Protein AF-A0A6B9THN0-F1 (afdb_monomer_lite)

Secondary structure (DSSP, 8-state):
--SHHHHHHHHHHHHHHHHHTHHHHT--HHHHHHHHHHHHHH-HHHH-SSS-HHHHHHHHHHHHHHHHHSS---GGG-HHHHHTT--HHHHHHHHHHHHHHHHTTS-----

Structure (mmCIF, N/CA/C/O backbone):
data_AF-A0A6B9THN0-F1
#
_entry.id   AF-A0A6B9THN0-F1
#
loop_
_atom_site.group_PDB
_atom_site.id
_atom_site.type_symbol
_atom_site.label_atom_id
_atom_site.label_alt_id
_atom_site.label_comp_id
_atom_site.label_asym_id
_atom_site.label_entity_id
_atom_site.label_seq_id
_atom_site.pdbx_PDB_ins_code
_atom_site.Cartn_x
_atom_site.Cartn_y
_atom_site.Cartn_z
_atom_site.occupancy
_atom_site.B_iso_or_equiv
_atom_site.auth_seq_id
_atom_site.auth_comp_id
_atom_site.auth_asym_id
_atom_site.auth_atom_id
_atom_site.pdbx_PDB_model_num
ATOM 1 N N . MET A 1 1 ? 20.918 -11.263 20.042 1.00 46.09 1 MET A N 1
ATOM 2 C CA . MET A 1 1 ? 21.379 -10.514 18.850 1.00 46.09 1 MET A CA 1
ATOM 3 C C . MET A 1 1 ? 21.000 -11.307 17.608 1.00 46.09 1 MET A C 1
ATOM 5 O O . MET A 1 1 ? 21.552 -12.384 17.460 1.00 46.09 1 MET A O 1
ATOM 9 N N . HIS A 1 2 ? 20.039 -10.826 16.807 1.00 44.97 2 HIS A N 1
ATOM 10 C CA . HIS A 1 2 ? 19.825 -11.103 15.366 1.00 44.97 2 HIS A CA 1
ATOM 11 C C . HIS A 1 2 ? 18.339 -10.962 15.011 1.00 44.97 2 HIS A C 1
ATOM 13 O O . HIS A 1 2 ? 17.549 -11.862 15.272 1.00 44.97 2 HIS A O 1
ATOM 19 N N . ASN A 1 3 ? 17.969 -9.811 14.444 1.00 43.06 3 ASN A N 1
ATOM 20 C CA . ASN A 1 3 ? 16.793 -9.637 13.571 1.00 43.06 3 ASN A CA 1
ATOM 21 C C . ASN A 1 3 ? 16.730 -8.230 12.942 1.00 43.06 3 ASN A C 1
ATOM 23 O O . ASN A 1 3 ? 15.907 -8.001 12.058 1.00 43.06 3 ASN A O 1
ATOM 27 N N . SER A 1 4 ? 17.603 -7.304 13.360 1.00 51.91 4 SER A N 1
ATOM 28 C CA . SER A 1 4 ? 17.655 -5.923 12.860 1.00 51.91 4 SER A CA 1
ATOM 29 C C . SER A 1 4 ? 17.909 -5.853 11.350 1.00 51.91 4 SER A C 1
ATOM 31 O O . SER A 1 4 ? 17.183 -5.172 10.635 1.00 51.91 4 SER A O 1
ATOM 33 N N . SER A 1 5 ? 18.836 -6.666 10.839 1.00 60.56 5 SER A N 1
ATOM 34 C CA . SER A 1 5 ? 19.270 -6.649 9.436 1.00 60.56 5 SER A CA 1
ATOM 35 C C . SER A 1 5 ? 18.168 -7.023 8.435 1.00 60.56 5 SER A C 1
ATOM 37 O O . SER A 1 5 ? 18.030 -6.380 7.397 1.00 60.56 5 SER A O 1
ATOM 39 N N . ASN A 1 6 ? 17.326 -8.013 8.749 1.00 63.09 6 ASN A N 1
ATOM 40 C CA . ASN A 1 6 ? 16.235 -8.427 7.855 1.00 63.09 6 ASN A CA 1
ATOM 41 C C . ASN A 1 6 ? 15.058 -7.438 7.851 1.00 63.09 6 ASN A C 1
ATOM 43 O O . ASN A 1 6 ? 14.390 -7.274 6.828 1.00 63.09 6 ASN A O 1
ATOM 47 N N . GLY A 1 7 ? 14.775 -6.802 8.992 1.00 69.00 7 GLY A N 1
ATOM 48 C CA . GLY A 1 7 ? 13.734 -5.779 9.103 1.00 69.00 7 GLY A CA 1
ATOM 49 C C . GLY A 1 7 ? 14.122 -4.485 8.390 1.00 69.00 7 GLY A C 1
ATOM 50 O O . GLY A 1 7 ? 13.327 -3.949 7.620 1.00 69.00 7 GLY A O 1
ATOM 51 N N . GLU A 1 8 ? 15.362 -4.036 8.590 1.00 75.00 8 GLU A N 1
ATOM 52 C CA . GLU A 1 8 ? 15.935 -2.855 7.936 1.00 75.00 8 GLU A CA 1
ATOM 53 C C . GLU A 1 8 ? 16.018 -3.031 6.417 1.00 75.00 8 GLU A C 1
ATOM 55 O O . GLU A 1 8 ? 15.635 -2.129 5.670 1.00 75.00 8 GLU A O 1
ATOM 60 N N . TRP A 1 9 ? 16.419 -4.213 5.939 1.00 79.19 9 TRP A N 1
ATOM 61 C CA . TRP A 1 9 ? 16.472 -4.499 4.505 1.00 79.19 9 TRP A CA 1
ATOM 62 C C . TRP A 1 9 ? 15.090 -4.446 3.842 1.00 79.19 9 TRP A C 1
ATOM 64 O O . TRP A 1 9 ? 14.925 -3.780 2.823 1.00 79.19 9 TRP A O 1
ATOM 74 N N . ARG A 1 10 ? 14.061 -5.057 4.450 1.00 84.12 10 ARG A N 1
ATOM 75 C CA . ARG A 1 10 ? 12.680 -4.972 3.934 1.00 84.12 10 ARG A CA 1
ATOM 76 C C . ARG A 1 10 ? 12.151 -3.542 3.949 1.00 84.12 10 ARG A C 1
ATOM 78 O O . ARG A 1 10 ? 11.534 -3.114 2.982 1.00 84.12 10 ARG A O 1
ATOM 85 N N . HIS A 1 11 ? 12.413 -2.794 5.019 1.00 87.31 11 HIS A N 1
ATOM 86 C CA . HIS A 1 11 ? 12.025 -1.387 5.103 1.00 87.31 11 HIS A CA 1
ATOM 87 C C . HIS A 1 11 ? 12.670 -0.557 3.984 1.00 87.31 11 HIS A C 1
ATOM 89 O O . HIS A 1 11 ? 11.995 0.235 3.331 1.00 87.31 11 HIS A O 1
ATOM 95 N N . THR A 1 12 ? 13.951 -0.805 3.714 1.00 89.88 12 THR A N 1
ATOM 96 C CA . THR A 1 12 ? 14.716 -0.148 2.649 1.00 89.88 12 THR A CA 1
ATOM 97 C C . THR A 1 12 ? 14.154 -0.487 1.267 1.00 89.88 12 THR A C 1
ATOM 99 O O . THR A 1 12 ? 13.959 0.404 0.445 1.00 89.88 12 THR A O 1
ATOM 102 N N . GLN A 1 13 ? 13.809 -1.754 1.022 1.00 92.69 13 GLN A N 1
ATOM 103 C CA . GLN A 1 13 ? 13.151 -2.168 -0.220 1.00 92.69 13 GLN A CA 1
ATOM 104 C C . GLN A 1 13 ? 11.787 -1.503 -0.413 1.00 92.69 13 GLN A C 1
ATOM 106 O O . GLN A 1 13 ? 11.497 -1.014 -1.503 1.00 92.69 13 GLN A O 1
ATOM 111 N N . HIS A 1 14 ? 10.965 -1.453 0.641 1.00 94.25 14 HIS A N 1
ATOM 112 C CA . HIS A 1 14 ? 9.670 -0.777 0.583 1.00 94.25 14 HIS A CA 1
ATOM 113 C C . HIS A 1 14 ? 9.853 0.708 0.251 1.00 94.25 14 HIS A C 1
ATOM 115 O O . HIS A 1 14 ? 9.130 1.236 -0.588 1.00 94.25 14 HIS A O 1
ATOM 121 N N . TYR A 1 15 ? 10.826 1.368 0.890 1.00 95.81 15 TYR A N 1
ATOM 122 C CA . TYR A 1 15 ? 11.133 2.776 0.655 1.00 95.81 15 TYR A CA 1
ATOM 123 C C . TYR A 1 15 ? 11.530 3.027 -0.803 1.00 95.81 15 TYR A C 1
ATOM 125 O O . TYR A 1 15 ? 10.899 3.843 -1.464 1.00 95.81 15 TYR A O 1
ATOM 133 N N . PHE A 1 16 ? 12.508 2.288 -1.338 1.00 96.38 16 PHE A N 1
ATOM 134 C CA . PHE A 1 16 ? 12.967 2.495 -2.716 1.00 96.38 16 PHE A CA 1
ATOM 135 C C . PHE A 1 16 ? 11.885 2.225 -3.759 1.00 96.38 16 PHE A C 1
ATOM 137 O O . PHE A 1 16 ? 11.778 2.963 -4.739 1.00 96.38 16 PHE A O 1
ATOM 144 N N . PHE A 1 17 ? 11.062 1.196 -3.544 1.00 96.81 17 PHE A N 1
ATOM 145 C CA . PHE A 1 17 ? 9.922 0.948 -4.417 1.00 96.81 17 PHE A CA 1
ATOM 146 C C . PHE A 1 17 ? 8.951 2.138 -4.414 1.00 96.81 17 PHE A C 1
ATOM 148 O O . PHE A 1 17 ? 8.592 2.626 -5.481 1.00 96.81 17 PHE A O 1
ATOM 155 N N . LEU A 1 18 ? 8.582 2.644 -3.231 1.00 96.56 18 LEU A N 1
ATOM 156 C CA . LEU A 1 18 ? 7.675 3.788 -3.086 1.00 96.56 18 LEU A CA 1
ATOM 157 C C . LEU A 1 18 ? 8.243 5.081 -3.682 1.00 96.56 18 LEU A C 1
ATOM 159 O O . LEU A 1 18 ? 7.494 5.830 -4.301 1.00 96.56 18 LEU A O 1
ATOM 163 N N . GLU A 1 19 ? 9.545 5.326 -3.539 1.00 96.12 19 GLU A N 1
ATOM 164 C CA . GLU A 1 19 ? 10.221 6.457 -4.185 1.00 96.12 19 GLU A CA 1
ATOM 165 C C . GLU A 1 19 ? 10.147 6.347 -5.712 1.00 96.12 19 GLU A C 1
ATOM 167 O O . GLU A 1 19 ? 9.849 7.334 -6.381 1.00 96.12 19 GLU A O 1
ATOM 172 N N . THR A 1 20 ? 10.341 5.144 -6.264 1.00 95.06 20 THR A N 1
ATOM 173 C CA . THR A 1 20 ? 10.307 4.904 -7.718 1.00 95.06 20 THR A CA 1
ATOM 174 C C . THR A 1 20 ? 8.934 5.215 -8.314 1.00 95.06 20 THR A C 1
ATOM 176 O O . THR A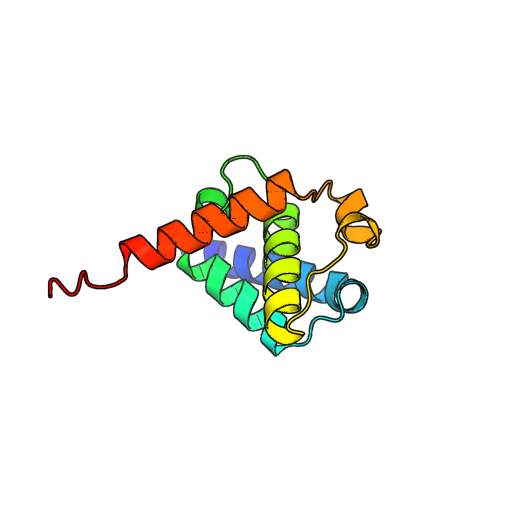 1 20 ? 8.856 5.840 -9.365 1.00 95.06 20 THR A O 1
ATOM 179 N N . ILE A 1 21 ? 7.855 4.830 -7.627 1.00 93.56 21 ILE A N 1
ATOM 180 C CA . ILE A 1 21 ? 6.472 5.050 -8.092 1.00 93.56 21 ILE A CA 1
ATOM 181 C C . ILE A 1 21 ? 5.865 6.380 -7.615 1.00 93.56 21 ILE A C 1
ATOM 183 O O . ILE A 1 21 ? 4.681 6.648 -7.841 1.00 93.56 21 ILE A O 1
ATOM 187 N N . SER A 1 22 ? 6.628 7.192 -6.877 1.00 93.44 22 SER A N 1
ATOM 188 C CA . SER A 1 22 ? 6.100 8.381 -6.197 1.00 93.44 22 SER A CA 1
ATOM 189 C C . SER A 1 22 ? 5.518 9.392 -7.183 1.00 93.44 22 SER A C 1
ATOM 191 O O . SER A 1 22 ? 4.443 9.937 -6.936 1.00 93.44 22 SER A O 1
ATOM 193 N N . ALA A 1 23 ? 6.169 9.583 -8.332 1.00 91.88 23 ALA A N 1
ATOM 194 C CA . ALA A 1 23 ? 5.700 10.471 -9.388 1.00 91.88 23 ALA A CA 1
ATOM 195 C C . ALA A 1 23 ? 4.392 9.976 -10.030 1.00 91.88 23 ALA A C 1
ATOM 197 O O . ALA A 1 23 ? 3.478 10.775 -10.234 1.00 91.88 23 ALA A O 1
ATOM 198 N N . ASP A 1 24 ? 4.260 8.667 -10.273 1.00 91.00 24 ASP A N 1
ATOM 199 C CA . ASP A 1 24 ? 3.093 8.078 -10.949 1.00 91.00 24 ASP A CA 1
ATOM 200 C C . ASP A 1 24 ? 1.795 8.253 -10.154 1.00 91.00 24 ASP A C 1
ATOM 202 O O . ASP A 1 24 ? 0.717 8.432 -10.724 1.00 91.00 24 ASP A O 1
ATOM 206 N N . LEU A 1 25 ? 1.892 8.207 -8.823 1.00 89.62 25 LEU A N 1
ATOM 207 C CA . LEU A 1 25 ? 0.757 8.362 -7.910 1.00 89.62 25 LEU A CA 1
ATOM 208 C C . LEU A 1 25 ? 0.727 9.730 -7.211 1.00 89.62 25 LEU A C 1
ATOM 210 O O . LEU A 1 25 ? -0.154 9.982 -6.383 1.00 89.62 25 LEU A O 1
ATOM 214 N N . ASN A 1 26 ? 1.651 10.631 -7.562 1.00 91.19 26 ASN A N 1
ATOM 215 C CA . ASN A 1 26 ? 1.829 11.933 -6.922 1.00 91.19 26 ASN A CA 1
ATOM 216 C C . ASN A 1 26 ? 1.899 11.808 -5.382 1.00 91.19 26 ASN A C 1
ATOM 218 O O . ASN A 1 26 ? 1.156 12.474 -4.650 1.00 91.19 26 ASN A O 1
ATOM 222 N N . LEU A 1 27 ? 2.734 10.881 -4.906 1.00 92.81 27 LEU A N 1
ATOM 223 C CA . LEU A 1 27 ? 3.001 10.643 -3.490 1.00 92.81 27 LEU A CA 1
ATOM 224 C C . LEU A 1 27 ? 4.040 11.640 -2.996 1.00 92.81 27 LEU A C 1
ATOM 226 O O . LEU A 1 27 ? 5.100 11.800 -3.599 1.00 92.81 27 LEU A O 1
ATOM 230 N N . ASN A 1 28 ? 3.761 12.272 -1.863 1.00 93.75 28 ASN A N 1
ATOM 231 C CA . ASN A 1 28 ? 4.762 13.067 -1.162 1.00 93.75 28 ASN A CA 1
ATOM 232 C C . ASN A 1 28 ? 5.483 12.225 -0.090 1.00 93.75 28 ASN A C 1
ATOM 234 O O . ASN A 1 28 ? 5.100 11.097 0.232 1.00 93.75 28 ASN A O 1
ATOM 238 N N . ARG A 1 29 ? 6.524 12.799 0.522 1.00 93.56 29 ARG A N 1
ATOM 239 C CA . ARG A 1 29 ? 7.309 12.134 1.574 1.00 93.56 29 ARG A CA 1
ATOM 240 C C . ARG A 1 29 ? 6.457 11.677 2.765 1.00 93.56 29 ARG A C 1
ATOM 242 O O . ARG A 1 29 ? 6.730 10.626 3.343 1.00 93.56 29 ARG A O 1
ATOM 249 N N . THR A 1 30 ? 5.437 12.449 3.138 1.00 94.38 30 THR A N 1
ATOM 250 C CA . THR A 1 30 ? 4.519 12.100 4.229 1.00 94.38 30 THR A CA 1
ATOM 251 C C . THR A 1 30 ? 3.682 10.875 3.868 1.00 94.38 30 THR A C 1
ATOM 253 O O . THR A 1 30 ? 3.536 9.983 4.702 1.00 94.38 30 THR A O 1
ATOM 256 N N . ASP A 1 31 ? 3.199 10.776 2.630 1.00 94.94 31 ASP A N 1
ATOM 257 C CA . ASP A 1 31 ? 2.458 9.608 2.147 1.00 94.94 31 ASP A CA 1
ATOM 258 C C . ASP A 1 31 ? 3.326 8.344 2.228 1.00 94.94 31 ASP A C 1
ATOM 260 O O . ASP A 1 31 ? 2.914 7.336 2.805 1.00 94.94 31 ASP A O 1
ATOM 264 N N . ILE A 1 32 ? 4.572 8.426 1.751 1.00 95.94 32 ILE A N 1
ATOM 265 C CA . ILE A 1 32 ? 5.543 7.323 1.801 1.00 95.94 32 ILE A CA 1
ATOM 266 C C . ILE A 1 32 ? 5.796 6.884 3.248 1.00 95.94 32 ILE A C 1
ATOM 268 O O . ILE A 1 32 ? 5.713 5.696 3.567 1.00 95.94 32 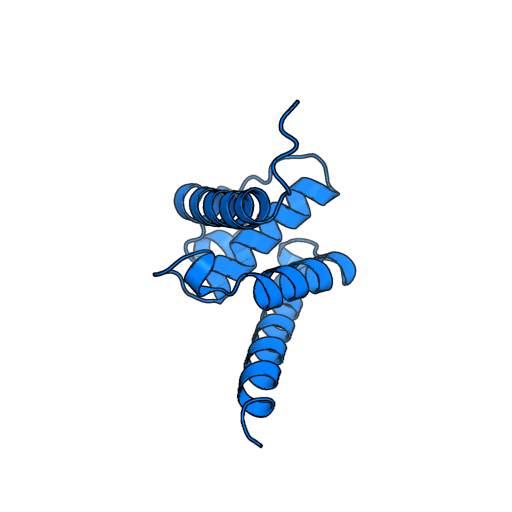ILE A O 1
ATOM 272 N N . GLN A 1 33 ? 6.034 7.832 4.157 1.00 95.62 33 GLN A N 1
ATOM 273 C CA . GLN A 1 33 ? 6.228 7.536 5.579 1.00 95.62 33 GLN A CA 1
ATOM 274 C C . GLN A 1 33 ? 5.007 6.855 6.208 1.00 95.62 33 GLN A C 1
ATOM 276 O O . GLN A 1 33 ? 5.169 5.915 6.991 1.00 95.62 33 GLN A O 1
ATOM 281 N N . ARG A 1 34 ? 3.786 7.275 5.851 1.00 95.69 34 ARG A N 1
ATOM 282 C CA . ARG A 1 34 ? 2.548 6.636 6.327 1.00 95.69 34 ARG A CA 1
ATOM 283 C C . ARG A 1 34 ? 2.442 5.191 5.841 1.00 95.69 34 ARG A C 1
ATOM 285 O O . ARG A 1 34 ? 2.141 4.308 6.645 1.00 95.69 34 ARG A O 1
ATOM 292 N N . ILE A 1 35 ? 2.747 4.921 4.571 1.00 97.00 35 ILE A N 1
ATOM 293 C CA . ILE A 1 35 ? 2.737 3.556 4.016 1.00 97.00 35 ILE A CA 1
ATOM 294 C C . ILE A 1 35 ? 3.770 2.676 4.735 1.00 97.00 35 ILE A C 1
ATOM 296 O O . ILE A 1 35 ? 3.464 1.553 5.151 1.00 97.00 35 ILE A O 1
ATOM 300 N N . LEU A 1 36 ? 4.983 3.187 4.949 1.00 95.88 36 LEU A N 1
ATOM 301 C CA . LEU A 1 36 ? 6.034 2.465 5.668 1.00 95.88 36 LEU A CA 1
ATOM 302 C C . LEU A 1 36 ? 5.637 2.161 7.113 1.00 95.88 36 LEU A C 1
ATOM 304 O O . LEU A 1 36 ? 5.808 1.031 7.571 1.00 95.88 36 LEU A O 1
ATOM 308 N N . TYR A 1 37 ? 5.031 3.125 7.805 1.00 94.62 37 TYR A N 1
ATOM 309 C CA . TYR A 1 37 ? 4.513 2.923 9.153 1.00 94.62 37 TYR A CA 1
ATOM 310 C C . TYR A 1 37 ? 3.442 1.820 9.200 1.00 94.62 37 TYR A C 1
ATOM 312 O O . TYR A 1 37 ? 3.501 0.930 10.054 1.00 94.62 37 TYR A O 1
ATOM 320 N N . ILE A 1 38 ? 2.487 1.831 8.260 1.00 95.00 38 ILE A N 1
ATOM 321 C CA . ILE A 1 38 ? 1.449 0.793 8.157 1.00 95.00 38 ILE A CA 1
ATOM 322 C C . ILE A 1 38 ? 2.092 -0.579 7.943 1.00 95.00 38 ILE A C 1
ATOM 324 O O . ILE A 1 38 ? 1.789 -1.525 8.671 1.00 95.00 38 ILE A O 1
ATOM 328 N N . THR A 1 39 ? 3.007 -0.703 6.981 1.00 94.44 39 THR A N 1
ATOM 329 C CA . THR A 1 39 ? 3.634 -1.998 6.673 1.00 94.44 39 THR A CA 1
ATOM 330 C C . THR A 1 39 ? 4.532 -2.509 7.795 1.00 94.44 39 THR A C 1
ATOM 332 O O . THR A 1 39 ? 4.580 -3.719 8.010 1.00 94.44 39 THR A O 1
ATOM 335 N N . GLN A 1 40 ? 5.169 -1.621 8.562 1.00 92.25 40 GLN A N 1
ATOM 336 C CA . GLN A 1 40 ? 5.945 -1.983 9.749 1.00 92.25 40 GLN A CA 1
ATOM 337 C C . GLN A 1 40 ? 5.058 -2.510 10.888 1.00 92.25 40 GLN A C 1
ATOM 339 O O . GLN A 1 40 ? 5.445 -3.443 11.589 1.00 92.25 40 GLN A O 1
ATOM 344 N N . ARG A 1 41 ? 3.871 -1.924 11.087 1.00 91.44 41 ARG A N 1
ATOM 345 C CA . ARG A 1 41 ? 2.943 -2.304 12.167 1.00 91.44 41 ARG A CA 1
ATOM 346 C C . ARG A 1 41 ? 2.106 -3.535 11.830 1.00 91.44 41 ARG A C 1
ATOM 348 O O . ARG A 1 41 ? 1.928 -4.405 12.678 1.00 91.44 41 ARG A O 1
ATOM 355 N N . VAL A 1 42 ? 1.569 -3.587 10.614 1.00 93.12 42 VAL A N 1
ATOM 356 C CA . VAL A 1 42 ? 0.625 -4.627 10.184 1.00 93.12 42 VAL A CA 1
ATOM 357 C C . VAL A 1 42 ? 1.351 -5.821 9.581 1.00 93.12 42 VAL A C 1
ATOM 359 O O . VAL A 1 42 ? 1.023 -6.960 9.900 1.00 93.12 42 VAL A O 1
ATOM 362 N N . GLY A 1 43 ? 2.355 -5.560 8.744 1.00 91.94 43 GLY A N 1
ATOM 363 C CA . GLY A 1 43 ? 3.020 -6.558 7.917 1.00 91.94 43 GLY A CA 1
ATOM 364 C C . GLY A 1 43 ? 2.285 -6.833 6.599 1.00 91.94 43 GLY A C 1
ATOM 365 O O . GLY A 1 43 ? 1.058 -6.913 6.527 1.00 91.94 43 GLY A O 1
ATOM 366 N N . ILE A 1 44 ? 3.059 -7.009 5.523 1.00 93.75 44 ILE A N 1
ATOM 367 C CA . ILE A 1 44 ? 2.548 -7.228 4.156 1.00 93.75 44 ILE A CA 1
ATOM 368 C C . ILE A 1 44 ? 1.637 -8.462 4.077 1.00 93.75 44 ILE A C 1
ATOM 370 O O . ILE A 1 44 ? 0.584 -8.429 3.443 1.00 93.75 44 ILE A O 1
ATOM 374 N N . LYS A 1 45 ? 2.013 -9.564 4.737 1.00 93.81 45 LYS A N 1
ATOM 375 C CA . LYS A 1 45 ? 1.271 -10.834 4.654 1.00 93.81 45 LYS A CA 1
ATOM 376 C C . LYS A 1 45 ? -0.044 -10.817 5.430 1.00 93.81 45 LYS A C 1
ATOM 378 O O . LYS A 1 45 ? -0.959 -11.550 5.062 1.00 93.81 45 LYS A O 1
ATOM 383 N N . GLN A 1 46 ? -0.149 -9.970 6.448 1.00 93.75 46 GLN A N 1
ATOM 384 C CA . GLN A 1 46 ? -1.381 -9.703 7.179 1.00 93.75 46 GLN A CA 1
ATOM 385 C C . GLN A 1 46 ? -2.342 -8.851 6.341 1.00 93.75 46 GLN A C 1
ATOM 387 O O . GLN A 1 46 ? -3.548 -9.077 6.381 1.00 93.75 46 GLN A O 1
ATOM 392 N N . LEU A 1 47 ? -1.814 -7.922 5.535 1.00 95.94 47 LEU A N 1
ATOM 393 C CA . LEU A 1 47 ? -2.611 -7.132 4.595 1.00 95.94 47 LEU A CA 1
ATOM 394 C C . LEU A 1 47 ? -3.112 -7.975 3.422 1.00 95.94 47 LEU A C 1
ATOM 396 O O . LEU A 1 47 ? -4.284 -7.887 3.060 1.00 95.94 47 LEU A O 1
ATOM 400 N N . HIS A 1 48 ? -2.264 -8.835 2.853 1.00 97.19 48 HIS A N 1
ATOM 401 C CA . HIS A 1 48 ? -2.685 -9.782 1.825 1.00 97.19 48 HIS A CA 1
ATOM 402 C C . HIS A 1 48 ? -1.752 -11.000 1.738 1.00 97.19 48 HIS A C 1
ATOM 404 O O . HIS A 1 48 ? -0.591 -10.909 1.342 1.00 97.19 48 HIS A O 1
ATOM 410 N N . LYS A 1 49 ? -2.281 -12.194 2.039 1.00 93.88 49 LYS A N 1
ATOM 411 C CA . LYS A 1 49 ? -1.483 -13.432 2.156 1.00 93.88 49 LYS A CA 1
ATOM 412 C C . LYS A 1 49 ? -0.721 -13.803 0.875 1.00 93.88 49 LYS A C 1
ATOM 414 O O . LYS A 1 49 ? 0.413 -14.278 0.942 1.00 93.88 49 LYS A O 1
ATOM 419 N N . ARG A 1 50 ? -1.349 -13.606 -0.290 1.00 95.56 50 ARG A N 1
ATOM 420 C CA . ARG A 1 50 ? -0.847 -14.076 -1.597 1.00 95.56 50 ARG A CA 1
ATOM 421 C C . ARG A 1 50 ? -0.282 -12.982 -2.503 1.00 95.56 50 ARG A C 1
ATOM 423 O O . ARG A 1 50 ? 0.290 -13.323 -3.525 1.00 95.56 50 ARG A O 1
ATOM 430 N N . ALA A 1 51 ? -0.461 -11.710 -2.156 1.00 95.69 51 ALA A N 1
ATOM 431 C CA . ALA A 1 51 ? -0.004 -10.630 -3.027 1.00 95.69 51 ALA A CA 1
ATOM 432 C C . ALA A 1 51 ? 1.504 -10.443 -2.859 1.00 95.69 51 ALA A C 1
ATOM 434 O O . ALA A 1 51 ? 2.075 -10.811 -1.815 1.00 95.69 51 ALA A O 1
ATOM 435 N N . SER A 1 52 ? 2.126 -9.884 -3.893 1.00 96.25 52 SER A N 1
ATOM 436 C CA . SER A 1 52 ? 3.495 -9.400 -3.797 1.00 96.25 52 SER A CA 1
ATOM 437 C C . SER A 1 52 ? 3.561 -8.179 -2.873 1.00 96.25 52 SER A C 1
ATOM 439 O O . SER A 1 52 ? 2.542 -7.585 -2.508 1.00 96.25 52 SER A O 1
ATOM 441 N N . MET A 1 53 ? 4.771 -7.824 -2.458 1.00 96.06 53 MET A N 1
ATOM 442 C CA . MET A 1 53 ? 5.006 -6.617 -1.668 1.00 96.06 53 MET A CA 1
ATOM 443 C C . MET A 1 53 ? 4.566 -5.374 -2.450 1.00 96.06 53 MET A C 1
ATOM 445 O O . MET A 1 53 ? 3.817 -4.562 -1.918 1.00 96.06 53 MET A O 1
ATOM 449 N N . GLU A 1 54 ? 4.974 -5.267 -3.711 1.00 97.19 54 GLU A N 1
ATOM 450 C CA . GLU A 1 54 ? 4.691 -4.161 -4.628 1.00 97.19 54 GLU A CA 1
ATOM 451 C C . GLU A 1 54 ? 3.187 -3.937 -4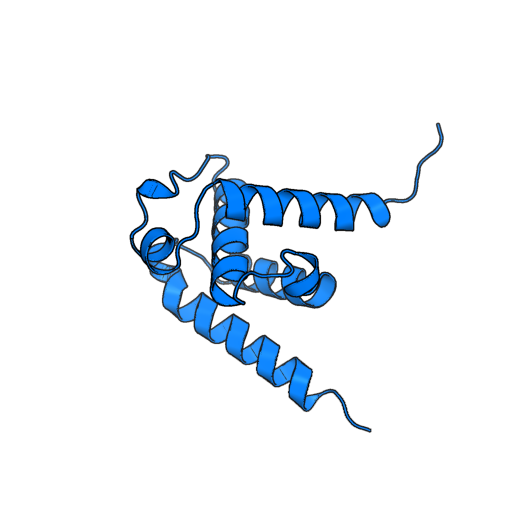.780 1.00 97.19 54 GLU A C 1
ATOM 453 O O . GLU A 1 54 ? 2.705 -2.817 -4.639 1.00 97.19 54 GLU A O 1
ATOM 458 N N . GLN A 1 55 ? 2.420 -5.015 -4.958 1.00 97.88 55 GLN A N 1
ATOM 459 C CA . GLN A 1 55 ? 0.961 -4.954 -5.046 1.00 97.88 55 GLN A CA 1
ATOM 460 C C . GLN A 1 55 ? 0.315 -4.390 -3.778 1.00 97.88 55 GLN A C 1
ATOM 462 O O . GLN A 1 55 ? -0.621 -3.595 -3.853 1.00 97.88 55 GLN A O 1
ATOM 467 N N . VAL A 1 56 ? 0.800 -4.803 -2.603 1.00 97.88 56 VAL A N 1
ATOM 468 C CA . VAL A 1 56 ? 0.296 -4.293 -1.321 1.00 97.88 56 VAL A CA 1
ATOM 469 C C . VAL A 1 56 ? 0.704 -2.834 -1.122 1.00 97.88 56 VAL A C 1
ATOM 471 O O . VAL A 1 56 ? -0.124 -2.039 -0.686 1.00 97.88 56 VAL A O 1
ATOM 474 N N . LEU A 1 57 ? 1.940 -2.466 -1.467 1.00 98.00 57 LEU A N 1
ATOM 475 C CA . LEU A 1 57 ? 2.427 -1.089 -1.383 1.00 98.00 57 LEU A CA 1
ATOM 476 C C . LEU A 1 57 ? 1.641 -0.155 -2.310 1.00 98.00 57 LEU A C 1
ATOM 478 O O . LEU A 1 57 ? 1.215 0.904 -1.862 1.00 98.00 57 LEU A O 1
ATOM 482 N N . LEU A 1 58 ? 1.367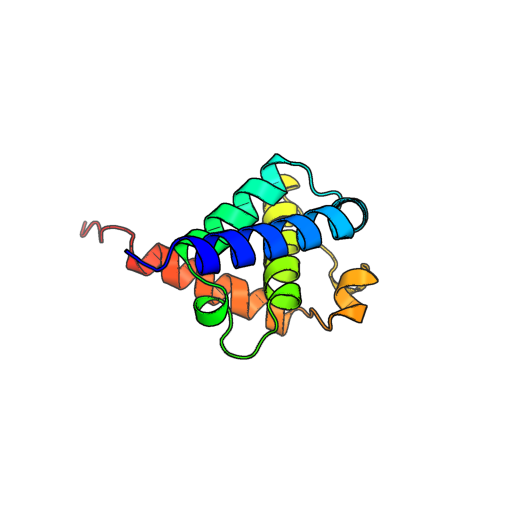 -0.568 -3.548 1.00 97.81 58 LEU A N 1
ATOM 483 C CA . LEU A 1 58 ? 0.532 0.180 -4.492 1.00 97.81 58 LEU A CA 1
ATOM 484 C C . LEU A 1 58 ? -0.912 0.317 -3.998 1.00 97.81 58 LEU A C 1
ATOM 486 O O . LEU A 1 58 ? -1.477 1.403 -4.060 1.00 97.81 58 LEU A O 1
ATOM 490 N N . ALA A 1 59 ? -1.506 -0.745 -3.447 1.00 97.56 59 ALA A N 1
ATOM 491 C CA . ALA A 1 59 ? -2.847 -0.663 -2.866 1.00 97.56 59 ALA A CA 1
ATOM 492 C C . ALA A 1 59 ? -2.909 0.303 -1.668 1.00 97.56 59 ALA A C 1
ATOM 494 O O . ALA A 1 59 ? -3.873 1.056 -1.533 1.00 97.56 59 ALA A O 1
ATOM 495 N N . LEU A 1 60 ? -1.880 0.313 -0.814 1.00 97.62 60 LEU A N 1
ATOM 496 C CA . LEU A 1 60 ? -1.766 1.287 0.273 1.00 97.62 60 LEU A CA 1
ATOM 497 C C . LEU A 1 60 ? -1.530 2.708 -0.251 1.00 97.62 60 LEU A C 1
ATOM 499 O O . LEU A 1 60 ? -2.085 3.647 0.309 1.00 97.62 60 LEU A O 1
ATOM 503 N N . ALA A 1 61 ? -0.747 2.875 -1.318 1.00 96.75 61 ALA A N 1
ATOM 504 C CA . ALA A 1 61 ? -0.517 4.170 -1.948 1.00 96.75 61 ALA A CA 1
ATOM 505 C C . ALA A 1 61 ? -1.812 4.766 -2.512 1.00 96.75 61 ALA A C 1
ATOM 507 O O . ALA A 1 61 ? -2.088 5.940 -2.275 1.00 96.75 61 ALA A O 1
ATOM 508 N N . VAL A 1 62 ? -2.640 3.944 -3.168 1.00 95.75 62 VAL A N 1
ATOM 509 C CA . VAL A 1 62 ? -3.989 4.339 -3.599 1.00 95.75 62 VAL A CA 1
ATOM 510 C C . VAL A 1 62 ? -4.806 4.806 -2.398 1.00 95.75 62 VAL A C 1
ATOM 512 O O . VAL A 1 62 ? -5.285 5.932 -2.401 1.00 95.75 62 VAL A O 1
ATOM 515 N N . PHE A 1 63 ? -4.892 4.001 -1.336 1.00 95.69 63 PHE A N 1
ATOM 516 C CA . PHE A 1 63 ? -5.655 4.362 -0.136 1.00 95.69 63 PHE A CA 1
ATOM 517 C C . PHE A 1 63 ? -5.209 5.697 0.477 1.00 95.69 63 PHE A C 1
ATOM 519 O O . PHE A 1 63 ? -6.030 6.579 0.712 1.00 95.69 63 PHE A O 1
ATOM 526 N N . ILE A 1 64 ? -3.905 5.872 0.702 1.00 94.81 64 ILE A N 1
ATOM 527 C CA . ILE A 1 64 ? -3.352 7.093 1.303 1.00 94.81 64 ILE A CA 1
ATOM 528 C C . ILE A 1 64 ? -3.623 8.314 0.425 1.00 94.81 64 ILE A C 1
ATOM 530 O O . ILE A 1 64 ? -3.885 9.402 0.942 1.00 94.81 64 ILE A O 1
ATOM 534 N N . LYS A 1 65 ? -3.590 8.140 -0.897 1.00 91.88 65 LYS A N 1
ATOM 535 C CA . LYS A 1 65 ? -3.871 9.215 -1.839 1.00 91.88 65 LYS A CA 1
ATOM 536 C C . LYS A 1 65 ? -5.362 9.556 -1.908 1.00 91.88 65 LYS A C 1
ATOM 538 O O . LYS A 1 65 ? -5.698 10.736 -1.997 1.00 91.88 65 LYS A O 1
ATOM 543 N N . GLU A 1 66 ? -6.255 8.574 -1.801 1.00 93.12 66 GLU A N 1
ATOM 544 C CA . GLU A 1 66 ? -7.694 8.825 -1.637 1.00 93.12 66 GLU A CA 1
ATOM 545 C C . GLU A 1 66 ? -7.975 9.584 -0.334 1.00 93.12 66 GLU A C 1
ATOM 547 O O . GLU A 1 66 ? -8.728 10.555 -0.341 1.00 93.12 66 GLU A O 1
ATOM 552 N N . GLU A 1 67 ? -7.317 9.214 0.770 1.00 90.44 67 GLU A N 1
ATOM 553 C CA . GLU A 1 67 ? -7.444 9.934 2.043 1.00 90.44 67 GLU A CA 1
ATOM 554 C C . GLU A 1 67 ? -6.921 11.373 1.966 1.00 90.44 67 GLU A C 1
ATOM 556 O O . GLU A 1 67 ? -7.547 12.277 2.517 1.00 90.44 67 GLU A O 1
ATOM 561 N N . SER A 1 68 ? -5.780 11.608 1.308 1.00 84.81 68 SER A N 1
ATOM 562 C CA . SER A 1 68 ? -5.180 12.948 1.242 1.00 84.81 68 SER A CA 1
ATOM 563 C C . SER A 1 68 ? -5.896 13.886 0.272 1.00 84.81 68 SER A C 1
ATOM 565 O O . SER A 1 68 ? -5.871 15.099 0.471 1.00 84.81 68 SER A O 1
ATOM 567 N N . THR A 1 69 ? -6.547 13.346 -0.761 1.00 87.00 69 THR A N 1
ATOM 568 C CA . THR A 1 69 ? -7.298 14.136 -1.751 1.00 87.00 69 THR A CA 1
ATOM 569 C C . THR A 1 69 ? -8.796 14.209 -1.466 1.00 87.00 69 THR A C 1
ATOM 571 O O . THR A 1 69 ? -9.472 15.061 -2.034 1.00 87.00 69 THR A O 1
ATOM 574 N N . GLY A 1 70 ? -9.329 13.329 -0.612 1.00 87.75 70 GLY A N 1
ATOM 575 C CA . GLY A 1 70 ? -10.765 13.214 -0.347 1.00 87.75 70 GLY A CA 1
ATOM 576 C C . GLY A 1 70 ? -11.572 12.647 -1.521 1.00 87.75 70 GLY A C 1
ATOM 577 O O . GLY A 1 70 ? -12.803 12.675 -1.489 1.00 87.75 70 GLY A O 1
ATOM 578 N N . HIS A 1 71 ? -10.903 12.139 -2.560 1.00 86.69 71 HIS A N 1
ATOM 579 C CA . HIS A 1 71 ? -11.535 11.669 -3.787 1.00 86.69 71 HIS A CA 1
ATOM 580 C C . HIS A 1 71 ? -11.091 10.246 -4.142 1.00 86.69 71 HIS A C 1
ATOM 582 O O . HIS A 1 71 ? -9.900 9.946 -4.061 1.00 86.69 71 HIS A O 1
ATOM 588 N N . PRO A 1 72 ? -12.018 9.377 -4.591 1.00 87.19 72 PRO A N 1
ATOM 589 C CA . PRO A 1 72 ? -11.662 8.055 -5.083 1.00 87.19 72 PRO A CA 1
ATOM 590 C C . PRO A 1 72 ? -10.731 8.131 -6.292 1.00 87.19 72 PRO A C 1
ATOM 592 O O . PRO A 1 72 ? -10.966 8.886 -7.242 1.00 87.19 72 PRO A O 1
ATOM 595 N N . LEU A 1 73 ? -9.706 7.290 -6.284 1.00 88.75 73 LEU A N 1
ATOM 596 C CA . LEU A 1 73 ? -8.788 7.124 -7.392 1.00 88.75 73 LEU A CA 1
ATOM 597 C C . LEU A 1 7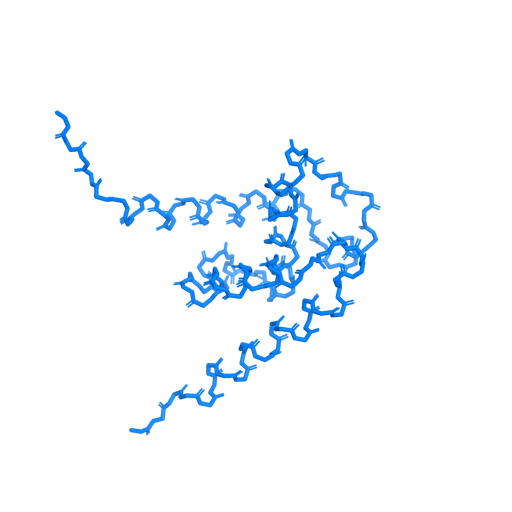3 ? -9.385 6.150 -8.400 1.00 88.75 73 LEU A C 1
ATOM 599 O O . LEU A 1 73 ? -9.861 5.058 -8.079 1.00 88.75 73 LEU A O 1
ATOM 603 N N . GLN A 1 74 ? -9.332 6.536 -9.669 1.00 88.94 74 GLN A N 1
ATOM 604 C CA . GLN A 1 74 ? -9.736 5.653 -10.754 1.00 88.94 74 GLN A CA 1
ATOM 605 C C . GLN A 1 74 ? -8.580 4.710 -11.070 1.00 88.94 74 GLN A C 1
ATOM 607 O O . GLN A 1 74 ? -7.745 5.024 -11.915 1.00 88.94 74 GLN A O 1
ATOM 612 N N . ILE A 1 75 ? -8.524 3.572 -10.372 1.00 88.69 75 ILE A N 1
ATOM 613 C CA . ILE A 1 75 ? -7.429 2.587 -10.448 1.00 88.69 75 ILE A CA 1
ATOM 614 C C . ILE A 1 75 ? -7.100 2.225 -11.905 1.00 88.69 75 ILE A C 1
ATOM 616 O O . ILE A 1 75 ? -5.935 2.203 -12.299 1.00 88.69 75 ILE A O 1
ATOM 620 N N . ASP A 1 76 ? -8.126 2.056 -12.740 1.00 86.62 76 ASP A N 1
ATOM 621 C CA . ASP A 1 76 ? -7.983 1.685 -14.151 1.00 86.62 76 ASP A CA 1
ATOM 622 C C . ASP A 1 76 ? -7.343 2.773 -15.036 1.00 86.62 76 ASP A C 1
ATOM 624 O O . ASP A 1 76 ? -7.048 2.519 -16.207 1.00 86.62 76 ASP A O 1
ATOM 628 N N . ARG A 1 77 ? -7.123 3.989 -14.522 1.00 88.06 77 ARG A N 1
ATOM 629 C CA . ARG A 1 77 ? -6.444 5.073 -15.251 1.00 88.06 77 ARG A CA 1
ATOM 630 C C . ARG A 1 77 ? -4.935 5.115 -15.028 1.00 88.06 77 ARG A C 1
ATOM 632 O O . ARG A 1 77 ? -4.253 5.807 -15.775 1.00 88.06 77 ARG A O 1
ATOM 639 N N . TYR A 1 78 ? -4.410 4.370 -14.058 1.00 91.56 78 TYR A N 1
ATOM 640 C CA . TYR A 1 78 ? -2.986 4.382 -13.731 1.00 91.56 78 TYR A CA 1
ATOM 641 C C . TYR A 1 78 ? -2.279 3.182 -14.357 1.00 91.56 78 TYR A C 1
ATOM 643 O O . TYR A 1 78 ? -2.548 2.033 -14.001 1.00 91.56 78 TYR A O 1
ATOM 651 N N . THR A 1 79 ? -1.345 3.449 -15.271 1.00 92.62 79 THR A N 1
ATOM 652 C CA . THR A 1 79 ? -0.545 2.416 -15.949 1.00 92.62 79 THR A CA 1
ATOM 653 C C . THR A 1 79 ? 0.205 1.546 -14.944 1.00 92.62 79 THR A C 1
ATOM 655 O O . THR A 1 79 ? 0.095 0.323 -15.006 1.00 92.62 79 THR A O 1
ATOM 658 N N . ILE A 1 80 ? 0.835 2.164 -13.939 1.00 93.50 80 ILE A N 1
ATOM 659 C CA . ILE A 1 80 ? 1.572 1.451 -12.888 1.00 93.50 80 ILE A CA 1
ATOM 660 C C . ILE A 1 80 ? 0.683 0.461 -12.114 1.00 93.50 80 ILE A C 1
ATOM 662 O O . ILE A 1 80 ? 1.112 -0.633 -11.761 1.00 93.50 80 ILE A O 1
ATOM 666 N N . LEU A 1 81 ? -0.599 0.775 -11.895 1.00 94.94 81 LEU A N 1
ATOM 667 C CA . LEU A 1 81 ? -1.514 -0.142 -11.206 1.00 94.94 81 LEU A CA 1
ATOM 668 C C . LEU A 1 81 ? -1.868 -1.345 -12.088 1.00 94.94 81 LEU A C 1
ATOM 670 O O . LEU A 1 81 ? -1.958 -2.466 -11.587 1.00 94.94 81 LEU A O 1
ATOM 674 N N . LYS A 1 82 ? -2.003 -1.143 -13.404 1.00 93.94 82 LYS A N 1
ATOM 675 C CA . LYS A 1 82 ? -2.242 -2.233 -14.362 1.00 93.94 82 LYS A CA 1
ATOM 676 C C . LYS A 1 82 ? -1.043 -3.161 -14.493 1.00 93.94 82 LYS A C 1
ATOM 678 O O . LYS A 1 82 ? -1.230 -4.374 -14.462 1.00 93.94 82 LYS A O 1
ATOM 683 N N . GLU A 1 83 ? 0.161 -2.606 -14.596 1.00 94.38 83 GLU A N 1
ATOM 684 C CA . GLU A 1 83 ? 1.409 -3.373 -14.720 1.00 94.38 83 GLU A CA 1
ATOM 685 C C . GLU A 1 83 ? 1.595 -4.353 -13.557 1.00 94.38 83 GLU A C 1
ATOM 687 O O . GLU A 1 83 ? 1.948 -5.513 -13.761 1.00 94.38 83 GLU A O 1
ATOM 692 N N . TYR A 1 84 ? 1.256 -3.922 -12.342 1.00 95.56 84 TYR A N 1
ATOM 693 C CA . TYR A 1 84 ? 1.332 -4.756 -11.142 1.00 95.56 84 TYR A CA 1
ATOM 694 C C . TYR A 1 84 ? 0.045 -5.547 -10.853 1.00 95.56 84 TYR A C 1
ATOM 696 O O . TYR A 1 84 ? -0.050 -6.229 -9.828 1.00 95.56 84 TYR A O 1
ATOM 704 N N . ASN A 1 85 ? -0.951 -5.500 -11.744 1.00 95.06 85 ASN A N 1
ATOM 705 C CA . ASN A 1 85 ? -2.251 -6.158 -11.583 1.00 95.06 85 ASN A CA 1
ATOM 706 C C . ASN A 1 85 ? -2.960 -5.784 -10.261 1.00 95.06 85 ASN A C 1
ATOM 708 O O . ASN A 1 85 ? -3.543 -6.621 -9.563 1.00 95.06 85 ASN A O 1
ATOM 712 N N . VAL A 1 86 ? -2.883 -4.506 -9.893 1.00 96.00 86 VAL A N 1
ATOM 713 C CA . VAL A 1 86 ? -3.602 -3.922 -8.761 1.00 96.00 86 VAL A CA 1
ATOM 714 C C . VAL A 1 86 ? -4.975 -3.486 -9.251 1.00 96.00 86 VAL A C 1
ATOM 716 O O . VAL A 1 86 ? -5.129 -2.462 -9.903 1.00 96.00 86 VAL A O 1
ATOM 719 N N . ASN A 1 87 ? -5.984 -4.293 -8.936 1.00 95.12 87 ASN A N 1
ATOM 720 C CA . ASN A 1 87 ? -7.383 -4.032 -9.266 1.00 95.12 87 ASN A CA 1
ATOM 721 C C . ASN A 1 87 ? -8.213 -3.751 -8.004 1.00 95.12 87 ASN A C 1
ATOM 723 O O . ASN A 1 87 ? -7.759 -3.963 -6.875 1.00 95.12 87 ASN A O 1
ATOM 727 N N . TYR A 1 88 ? -9.472 -3.344 -8.193 1.00 93.88 88 TYR A N 1
ATOM 728 C CA . TYR A 1 88 ? -10.399 -3.064 -7.091 1.00 93.88 88 TYR A CA 1
ATOM 729 C C . TYR A 1 88 ? -10.549 -4.226 -6.100 1.00 93.88 88 TYR A C 1
ATOM 731 O O . TYR A 1 88 ? -10.706 -3.992 -4.903 1.00 93.88 88 TYR A O 1
ATOM 739 N N . LYS A 1 89 ? -10.455 -5.486 -6.542 1.00 95.62 89 LYS A N 1
ATOM 740 C CA . LYS A 1 89 ? -10.543 -6.652 -5.648 1.00 95.62 89 LYS A CA 1
ATOM 741 C C . LYS A 1 89 ? -9.332 -6.751 -4.717 1.00 95.62 89 LYS A C 1
ATOM 743 O O . LYS A 1 89 ? -9.499 -7.015 -3.525 1.00 95.62 89 LYS A O 1
ATOM 748 N N . LEU A 1 90 ? -8.122 -6.545 -5.240 1.00 96.69 90 LEU A N 1
ATOM 749 C CA . LEU A 1 90 ? -6.904 -6.524 -4.426 1.00 96.69 90 LEU A CA 1
ATOM 750 C C . LEU A 1 90 ? -6.934 -5.339 -3.460 1.00 96.69 90 LEU A C 1
ATOM 752 O O . LEU A 1 90 ? -6.758 -5.529 -2.256 1.00 96.69 90 LEU A O 1
ATOM 756 N N . TYR A 1 91 ? -7.240 -4.151 -3.985 1.00 96.44 91 TYR A N 1
ATOM 757 C CA . TYR A 1 91 ? -7.357 -2.911 -3.223 1.00 96.44 91 TYR A CA 1
ATOM 758 C C . TYR A 1 91 ? -8.309 -3.055 -2.026 1.00 96.44 91 TYR A C 1
ATOM 760 O O . TYR A 1 91 ? -7.905 -2.913 -0.870 1.00 96.44 91 TYR A O 1
ATOM 768 N N . THR A 1 92 ? -9.558 -3.449 -2.287 1.00 95.75 92 THR A N 1
ATOM 769 C CA . THR A 1 92 ? -10.584 -3.633 -1.247 1.00 95.75 92 THR A CA 1
ATOM 770 C C . THR A 1 92 ? -10.206 -4.703 -0.226 1.00 95.75 92 THR A C 1
ATOM 772 O O . THR A 1 92 ? -10.502 -4.554 0.960 1.00 95.75 92 THR A O 1
ATOM 775 N N . THR A 1 93 ? -9.514 -5.768 -0.640 1.00 97.62 93 THR A N 1
ATOM 776 C CA . THR A 1 93 ? -9.046 -6.809 0.287 1.00 97.62 93 THR A CA 1
ATOM 777 C C . THR A 1 93 ? -7.984 -6.269 1.245 1.00 97.62 93 THR A C 1
ATOM 779 O O . THR A 1 93 ? -8.071 -6.527 2.448 1.00 97.62 93 THR A O 1
ATOM 782 N N . VAL A 1 94 ? -7.013 -5.501 0.737 1.00 97.56 94 VAL A N 1
ATOM 783 C CA . VAL A 1 94 ? -5.966 -4.861 1.554 1.00 97.56 94 VAL A CA 1
ATOM 784 C C . VAL A 1 94 ? -6.590 -3.909 2.576 1.00 97.56 94 VAL A C 1
ATOM 786 O O . VAL A 1 94 ? -6.313 -4.033 3.770 1.00 97.56 94 VAL A O 1
ATOM 789 N N . LEU A 1 95 ? -7.497 -3.031 2.138 1.00 96.25 95 LEU A N 1
ATOM 790 C CA . LEU A 1 95 ?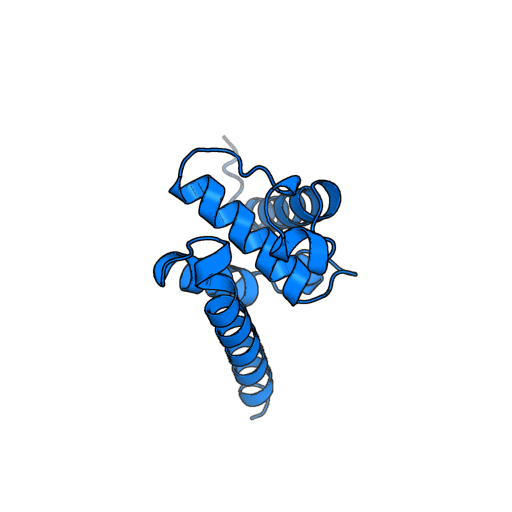 -8.245 -2.111 3.005 1.00 96.25 95 LEU A CA 1
ATOM 791 C C . LEU A 1 95 ? -9.037 -2.835 4.088 1.00 96.25 95 LEU A C 1
ATOM 793 O O . LEU A 1 95 ? -8.971 -2.476 5.261 1.00 96.25 95 LEU A O 1
ATOM 797 N N . ARG A 1 96 ? -9.791 -3.872 3.711 1.00 96.94 96 ARG A N 1
ATOM 798 C CA . ARG A 1 96 ? -10.609 -4.636 4.656 1.00 96.94 96 ARG A CA 1
ATOM 799 C C . ARG A 1 96 ? -9.745 -5.224 5.767 1.00 96.94 96 ARG A C 1
ATOM 801 O O . ARG A 1 96 ? -10.115 -5.140 6.935 1.00 96.94 96 ARG A O 1
ATOM 808 N N . ASN A 1 97 ? -8.602 -5.803 5.411 1.00 97.31 97 ASN A N 1
ATOM 809 C CA . ASN A 1 97 ? -7.700 -6.417 6.379 1.00 97.31 97 ASN A CA 1
ATOM 810 C C . ASN A 1 97 ? -6.986 -5.355 7.239 1.00 97.31 97 ASN A C 1
ATOM 812 O O . ASN A 1 97 ? -6.806 -5.563 8.439 1.00 97.31 97 ASN A O 1
ATOM 816 N N . LEU A 1 98 ? -6.655 -4.191 6.669 1.00 95.88 98 LEU A N 1
ATOM 817 C CA . LEU A 1 98 ? -6.149 -3.035 7.416 1.00 95.88 98 LEU A CA 1
ATOM 818 C C . LEU A 1 98 ? -7.176 -2.531 8.448 1.00 95.88 98 LEU A C 1
ATOM 820 O O . LEU A 1 98 ? -6.851 -2.355 9.621 1.00 95.88 98 LEU A O 1
ATOM 824 N N . LEU A 1 99 ? -8.440 -2.374 8.049 1.00 93.69 99 LEU A N 1
ATOM 825 C CA . LEU A 1 99 ? -9.531 -1.983 8.947 1.00 93.69 99 LEU A CA 1
ATOM 826 C C . LEU A 1 99 ? -9.762 -3.019 10.051 1.00 93.69 99 LEU A C 1
ATOM 828 O O . LEU A 1 99 ? -9.967 -2.653 11.208 1.00 93.69 99 LEU A O 1
ATOM 832 N N . GLN A 1 100 ? -9.703 -4.312 9.721 1.00 93.69 100 GLN A N 1
ATOM 833 C CA . GLN A 1 100 ? -9.779 -5.389 10.712 1.00 93.69 100 GLN A CA 1
ATOM 834 C C . GLN A 1 100 ? -8.634 -5.307 11.727 1.00 93.69 100 GLN A C 1
ATOM 836 O O . GLN A 1 100 ? -8.884 -5.427 12.926 1.00 93.69 100 GLN A O 1
ATOM 841 N N . TYR A 1 101 ? -7.405 -5.046 11.268 1.00 93.31 101 TYR A N 1
ATOM 842 C CA . TYR A 1 101 ? -6.241 -4.858 12.136 1.00 93.31 101 TYR A CA 1
ATOM 843 C C . TYR A 1 101 ? -6.434 -3.704 13.131 1.00 93.31 101 TYR A C 1
ATOM 845 O O . TYR A 1 101 ? -6.028 -3.823 14.291 1.00 93.31 101 TYR A O 1
ATOM 853 N N . TYR A 1 102 ? -7.028 -2.589 12.690 1.00 90.38 102 TYR A N 1
ATOM 854 C CA . TYR A 1 102 ? -7.307 -1.454 13.570 1.00 90.38 102 TYR A CA 1
ATOM 855 C C . TYR A 1 102 ? -8.437 -1.761 14.551 1.00 90.38 102 TYR A C 1
ATOM 857 O O . TYR A 1 102 ? -8.260 -1.565 15.751 1.00 90.38 102 TYR A O 1
ATOM 865 N N . ARG A 1 103 ? -9.553 -2.332 14.079 1.00 89.00 103 ARG A N 1
ATOM 866 C CA . ARG A 1 103 ? -10.691 -2.712 14.934 1.00 89.00 103 ARG A CA 1
ATOM 867 C C . ARG A 1 103 ? -10.303 -3.691 16.034 1.00 89.00 103 ARG A C 1
ATOM 869 O O . ARG A 1 103 ? -10.779 -3.554 17.151 1.00 89.00 103 ARG A O 1
ATOM 876 N N . SER A 1 104 ? -9.415 -4.646 15.751 1.00 87.88 104 SER A N 1
ATOM 877 C CA . SER A 1 104 ? -8.953 -5.609 16.758 1.00 87.88 104 SER A CA 1
ATOM 878 C C . SER A 1 104 ? -8.075 -4.985 17.851 1.00 87.88 104 SER A C 1
ATOM 880 O O . SER A 1 104 ? -7.716 -5.672 18.803 1.00 87.88 104 SER A O 1
ATOM 882 N N . ARG A 1 105 ? -7.660 -3.722 17.691 1.00 82.25 105 ARG A N 1
ATOM 883 C CA . ARG A 1 105 ? -6.801 -2.978 18.627 1.00 82.25 105 ARG A CA 1
ATOM 884 C C . ARG A 1 105 ? -7.472 -1.741 19.212 1.00 82.25 105 ARG A C 1
ATOM 886 O O . ARG A 1 105 ? -6.885 -1.101 20.080 1.00 82.25 105 ARG A O 1
ATOM 893 N N . SER A 1 106 ? -8.676 -1.404 18.763 1.00 72.06 106 SER A N 1
ATOM 894 C CA . SER A 1 106 ? -9.496 -0.400 19.426 1.00 72.06 106 SER A CA 1
ATOM 895 C C . SER A 1 106 ? -10.015 -0.987 20.743 1.00 72.06 106 SER A C 1
ATOM 897 O O . SER A 1 106 ? -10.590 -2.079 20.721 1.00 72.06 106 SER A O 1
ATOM 899 N N . PRO A 1 107 ? -9.826 -0.312 21.891 1.00 59.91 107 PRO A N 1
ATOM 900 C CA . PRO A 1 107 ? -10.468 -0.735 23.125 1.00 59.91 107 PRO A CA 1
ATOM 901 C C . PRO A 1 107 ? -11.979 -0.745 22.892 1.00 59.91 107 PRO A C 1
ATOM 903 O O . PRO A 1 107 ? -12.549 0.232 22.404 1.00 59.91 107 PRO A O 1
ATOM 906 N N . VAL A 1 108 ? -12.620 -1.874 23.194 1.00 58.41 108 VAL A N 1
ATOM 907 C CA . VAL A 1 108 ? -14.077 -1.984 23.140 1.00 58.41 108 VAL A CA 1
ATOM 908 C C . VAL A 1 108 ? -14.611 -1.096 24.256 1.00 58.41 108 VAL A C 1
ATOM 910 O O . VAL A 1 108 ? -14.652 -1.509 25.413 1.00 58.41 108 VAL A O 1
ATOM 913 N N . VAL A 1 109 ? -14.978 0.140 23.927 1.00 55.41 109 VAL A N 1
ATOM 914 C CA . VAL A 1 109 ? -15.784 0.965 24.822 1.00 55.41 109 VAL A CA 1
ATOM 915 C C . VAL A 1 109 ? -17.151 0.290 24.864 1.00 55.41 109 VAL A C 1
ATOM 917 O O . VAL A 1 109 ? -17.965 0.454 23.958 1.00 55.41 109 VAL A O 1
ATOM 920 N N . ARG A 1 110 ? -17.364 -0.575 25.859 1.00 50.16 110 ARG A N 1
ATOM 921 C CA . ARG A 1 110 ? -18.710 -1.005 26.234 1.00 50.16 110 ARG A CA 1
ATOM 922 C C . ARG A 1 110 ? -19.374 0.223 26.853 1.00 50.16 110 ARG A C 1
ATOM 924 O O . ARG A 1 110 ? -18.976 0.625 27.943 1.00 50.16 110 ARG A O 1
ATOM 931 N N . GLY A 1 111 ? -20.267 0.853 26.092 1.00 44.38 111 GLY A N 1
ATOM 932 C CA . GLY A 1 111 ? -21.272 1.762 26.640 1.00 44.38 111 GLY A CA 1
ATOM 933 C C . GLY A 1 111 ? -22.317 0.989 27.426 1.00 44.38 111 GLY A C 1
ATOM 934 O O . GLY A 1 111 ? -22.503 -0.212 27.113 1.00 44.38 111 GLY A O 1
#

pLDDT: mean 88.76, std 13.17, range [43.06, 98.0]

Radius of gyration: 14.59 Å; chains: 1; bounding box: 43×28×43 Å

Foldseek 3Di:
DDDVVVLVVVLVVLLVLCVVCCVLLVNDPVLSVVLSVLCSVQNPCLLPVPADPSLLSVLSSQVSSCVVVVHHDPLVVGPSCVVRVNDPVSSVSSVVSSVVVVVVVPPPPPD

Sequence (111 aa):
MHNSSNGEWRHTQHYFFLETISADLNLNRTDIQRILYITQRVGIKQLHKRASMEQVLLALAVFIKEESTGHPLQIDRYTILKEYNVNYKLYTTVLRNLLQYYRSRSPVVRG